Protein AF-A0A4Q3DIC7-F1 (afdb_monomer)

Mean predicted aligned error: 12.7 Å

Foldseek 3Di:
DEEEEEDADLVCCVPPPPVVQVVVVVVVYQYEYEYADDPCQVVCVVVVHHYDHADDDPDDDDPVVLVVRLVRLLVVCLVVVGQEYEYEDDSCQPSVVSSCVVNVHHYDYDYDCVPVVVVPVVQFPDWDDDPFIWTQGPVRDIDGNGDPDDPVVVVVVPD

Structure (mmCIF, N/CA/C/O backbone):
data_AF-A0A4Q3DIC7-F1
#
_entry.id   AF-A0A4Q3DIC7-F1
#
loop_
_atom_site.group_PDB
_atom_site.id
_atom_site.type_symbol
_atom_site.label_atom_id
_atom_site.label_alt_id
_atom_site.label_comp_id
_atom_site.label_asym_id
_atom_site.label_entity_id
_atom_site.label_seq_id
_atom_site.pdbx_PDB_ins_code
_atom_site.Cartn_x
_atom_site.Cartn_y
_atom_site.Cartn_z
_atom_site.occupancy
_atom_site.B_iso_or_equiv
_atom_site.auth_seq_id
_atom_site.auth_comp_id
_atom_site.auth_asym_id
_atom_site.auth_atom_id
_atom_site.pdbx_PDB_model_num
ATOM 1 N N . MET A 1 1 ? -13.071 -2.396 11.823 1.00 95.00 1 MET A N 1
ATOM 2 C CA . MET A 1 1 ? -11.776 -3.071 11.579 1.00 95.00 1 MET A CA 1
ATOM 3 C C . MET A 1 1 ? -10.855 -2.124 10.828 1.00 95.00 1 MET A C 1
ATOM 5 O O . MET A 1 1 ? -11.354 -1.245 10.130 1.00 95.00 1 MET A O 1
ATOM 9 N N . ARG A 1 2 ? -9.541 -2.301 10.957 1.00 97.88 2 ARG A N 1
ATOM 10 C CA . ARG A 1 2 ? -8.504 -1.653 10.151 1.00 97.88 2 ARG A CA 1
ATOM 11 C C . ARG A 1 2 ? -8.123 -2.554 8.991 1.00 97.88 2 ARG A C 1
ATOM 13 O O . ARG A 1 2 ? -7.549 -3.623 9.197 1.00 97.88 2 ARG A O 1
ATOM 20 N N . ILE A 1 3 ? -8.422 -2.113 7.777 1.00 98.31 3 ILE A N 1
ATOM 21 C CA . ILE A 1 3 ? -8.157 -2.866 6.554 1.00 98.31 3 ILE A CA 1
ATOM 22 C C . ILE A 1 3 ? -7.060 -2.152 5.778 1.00 98.31 3 ILE A C 1
ATOM 24 O O . ILE A 1 3 ? -7.238 -1.032 5.298 1.00 98.31 3 ILE A O 1
ATOM 28 N N . ALA A 1 4 ? -5.918 -2.818 5.632 1.00 98.25 4 ALA A N 1
ATOM 29 C CA . ALA A 1 4 ? -4.840 -2.334 4.789 1.00 98.25 4 ALA A CA 1
ATOM 30 C C . ALA A 1 4 ? -5.003 -2.859 3.355 1.00 98.25 4 ALA A C 1
ATOM 32 O O . ALA A 1 4 ? -5.231 -4.045 3.151 1.00 98.25 4 ALA A O 1
ATOM 33 N N . ILE A 1 5 ? -4.833 -2.009 2.347 1.00 97.75 5 ILE A N 1
ATOM 34 C CA . ILE A 1 5 ? -4.696 -2.399 0.943 1.00 97.75 5 ILE A CA 1
ATOM 35 C C . ILE A 1 5 ? -3.280 -2.073 0.499 1.00 97.75 5 ILE A C 1
ATOM 37 O O . ILE A 1 5 ? -2.875 -0.912 0.545 1.00 97.75 5 ILE A O 1
ATOM 41 N N . SER A 1 6 ? -2.541 -3.081 0.033 1.00 97.25 6 SER A N 1
ATOM 42 C CA . SER A 1 6 ? -1.199 -2.887 -0.500 1.00 97.25 6 SER A CA 1
ATOM 43 C C . SER A 1 6 ? -1.058 -3.275 -1.962 1.00 97.25 6 SER A C 1
ATOM 45 O O . SER A 1 6 ? -1.492 -4.345 -2.392 1.00 97.25 6 SER A O 1
ATOM 47 N N . ILE A 1 7 ? -0.421 -2.390 -2.725 1.00 94.94 7 ILE A N 1
ATOM 48 C CA . ILE A 1 7 ? -0.154 -2.567 -4.148 1.00 94.94 7 ILE A CA 1
ATOM 49 C C . ILE A 1 7 ? 1.137 -1.838 -4.544 1.00 94.94 7 ILE A C 1
ATOM 51 O O . ILE A 1 7 ? 1.734 -1.112 -3.753 1.00 94.94 7 ILE A O 1
ATOM 55 N N . ASN A 1 8 ? 1.574 -2.029 -5.783 1.00 92.00 8 ASN A N 1
ATOM 56 C CA . ASN A 1 8 ? 2.826 -1.495 -6.300 1.00 92.00 8 ASN A CA 1
ATOM 57 C C . ASN A 1 8 ? 2.775 -0.029 -6.788 1.00 92.00 8 ASN A C 1
ATOM 59 O O . ASN A 1 8 ? 3.836 0.541 -7.033 1.00 92.00 8 ASN A O 1
ATOM 63 N N . THR A 1 9 ? 1.595 0.594 -6.931 1.00 94.44 9 THR A N 1
ATOM 64 C CA . THR A 1 9 ? 1.444 2.039 -7.222 1.00 94.44 9 THR A CA 1
ATOM 65 C C . THR A 1 9 ? 0.172 2.624 -6.601 1.00 94.44 9 THR A C 1
ATOM 67 O O . THR A 1 9 ? -0.881 1.981 -6.600 1.00 94.44 9 THR A O 1
ATOM 70 N N . ALA A 1 10 ? 0.228 3.867 -6.115 1.00 96.19 10 ALA A N 1
ATOM 71 C CA . ALA A 1 10 ? -0.959 4.557 -5.608 1.00 96.19 10 ALA A CA 1
ATOM 72 C C . ALA A 1 10 ? -1.926 4.918 -6.750 1.00 96.19 10 ALA A C 1
ATOM 74 O O . ALA A 1 10 ? -3.145 4.868 -6.565 1.00 96.19 10 ALA A O 1
ATOM 75 N N . TRP A 1 11 ? -1.401 5.147 -7.960 1.00 95.62 11 TRP A N 1
ATOM 76 C CA . TRP A 1 11 ? -2.197 5.235 -9.188 1.00 95.62 11 TRP A CA 1
ATOM 77 C C . TRP A 1 11 ? -3.152 4.046 -9.357 1.00 95.62 11 TRP A C 1
ATOM 79 O O . TRP A 1 11 ? -4.322 4.242 -9.684 1.00 95.62 11 TRP A O 1
ATOM 89 N N . ASN A 1 12 ? -2.694 2.811 -9.115 1.00 93.94 12 ASN A N 1
ATOM 90 C CA . ASN A 1 12 ? -3.545 1.634 -9.292 1.00 93.94 12 ASN A CA 1
ATOM 91 C C . ASN A 1 12 ? -4.698 1.609 -8.279 1.00 93.94 12 ASN A C 1
ATOM 93 O O . ASN A 1 12 ? -5.845 1.372 -8.665 1.00 93.94 12 ASN A O 1
ATOM 97 N N . ILE A 1 13 ? -4.413 1.924 -7.009 1.00 95.69 13 ILE A N 1
ATOM 98 C CA . ILE A 1 13 ? -5.452 2.034 -5.973 1.00 95.69 13 ILE A CA 1
ATOM 99 C C . ILE A 1 13 ? -6.518 3.034 -6.421 1.00 95.69 13 ILE A C 1
ATOM 101 O O . ILE A 1 13 ? -7.707 2.711 -6.447 1.00 95.69 13 ILE A O 1
ATOM 105 N N . TYR A 1 14 ? -6.081 4.230 -6.817 1.00 95.81 14 TYR A N 1
ATOM 106 C CA . TYR A 1 14 ? -6.983 5.319 -7.159 1.00 95.81 14 TYR A CA 1
ATOM 107 C C . TYR A 1 14 ? -7.847 5.010 -8.390 1.00 95.81 14 TYR A C 1
ATOM 109 O O . TYR A 1 14 ? -9.033 5.315 -8.406 1.00 95.81 14 TYR A O 1
ATOM 117 N N . ASN A 1 15 ? -7.293 4.385 -9.428 1.00 94.19 15 ASN A N 1
ATOM 118 C CA . ASN A 1 15 ? -8.050 4.184 -10.666 1.00 94.19 15 ASN A CA 1
ATOM 119 C C . ASN A 1 15 ? -8.926 2.928 -10.650 1.00 94.19 15 ASN A C 1
ATOM 121 O O . ASN A 1 15 ? -9.980 2.923 -11.277 1.00 94.19 15 ASN A O 1
ATOM 125 N N . PHE A 1 16 ? -8.531 1.872 -9.932 1.00 93.31 16 PHE A N 1
ATOM 126 C CA . PHE A 1 16 ? -9.228 0.582 -10.025 1.00 93.31 16 PHE A CA 1
ATOM 127 C C . PHE A 1 16 ? -9.915 0.141 -8.743 1.00 93.31 16 PHE A C 1
ATOM 129 O O . PHE A 1 16 ? -10.743 -0.766 -8.786 1.00 93.31 16 PHE A O 1
ATOM 136 N N . ARG A 1 17 ? -9.562 0.723 -7.592 1.00 94.12 17 ARG A N 1
ATOM 137 C CA . ARG A 1 17 ? -9.976 0.199 -6.281 1.00 94.12 17 ARG A CA 1
ATOM 138 C C . ARG A 1 17 ? -10.741 1.182 -5.428 1.00 94.12 17 ARG A C 1
ATOM 140 O O . ARG A 1 17 ? -11.248 0.777 -4.391 1.00 94.12 17 ARG A O 1
ATOM 147 N N . MET A 1 18 ? -10.924 2.415 -5.883 1.00 95.50 18 MET A N 1
ATOM 148 C CA . MET A 1 18 ? -11.696 3.415 -5.146 1.00 95.50 18 MET A CA 1
ATOM 149 C C . MET A 1 18 ? -13.100 2.940 -4.777 1.00 95.50 18 MET A C 1
ATOM 151 O O . MET A 1 18 ? -13.536 3.202 -3.664 1.00 95.50 18 MET A O 1
ATOM 155 N N . ASN A 1 19 ? -13.783 2.198 -5.654 1.00 95.25 19 ASN A N 1
ATOM 156 C CA . ASN A 1 19 ? -15.111 1.662 -5.340 1.00 95.25 19 ASN A CA 1
ATOM 157 C C . ASN A 1 19 ? -15.067 0.662 -4.175 1.00 95.25 19 ASN A C 1
ATOM 159 O O . ASN A 1 19 ? -15.903 0.739 -3.283 1.00 95.25 19 ASN A O 1
ATOM 163 N N . LEU A 1 20 ? -14.059 -0.217 -4.140 1.00 95.38 20 LEU A N 1
ATOM 164 C CA . LEU A 1 20 ? -13.848 -1.144 -3.024 1.00 95.38 20 LEU A CA 1
ATOM 165 C C . LEU A 1 20 ? -13.518 -0.388 -1.732 1.00 95.38 20 LEU A C 1
ATOM 167 O O . LEU A 1 20 ? -14.105 -0.666 -0.694 1.00 95.38 20 LEU A O 1
ATOM 171 N N . LEU A 1 21 ? -12.591 0.570 -1.799 1.00 97.12 21 LEU A N 1
ATOM 172 C CA . LEU A 1 21 ? -12.179 1.366 -0.642 1.00 97.12 21 LEU A CA 1
ATOM 173 C C . LEU A 1 21 ? -13.371 2.125 -0.042 1.00 97.12 21 LEU A C 1
ATOM 175 O O . LEU A 1 21 ? -13.567 2.092 1.167 1.00 97.12 21 LEU A O 1
ATOM 179 N N . LYS A 1 22 ? -14.184 2.766 -0.890 1.00 96.56 22 LYS A N 1
ATOM 180 C CA . LYS A 1 22 ? -15.388 3.490 -0.468 1.00 96.56 22 LYS A CA 1
ATOM 181 C C . LYS A 1 22 ? -16.453 2.567 0.112 1.00 96.56 22 LYS A C 1
ATOM 183 O O . LYS A 1 22 ? -17.061 2.939 1.104 1.00 96.56 22 LYS A O 1
ATOM 188 N N . ALA A 1 23 ? -16.665 1.387 -0.473 1.00 97.44 23 ALA A N 1
ATOM 189 C CA . ALA A 1 23 ? -17.615 0.412 0.059 1.00 97.44 23 ALA A CA 1
ATOM 190 C C . ALA A 1 23 ? -17.207 -0.045 1.469 1.00 97.44 23 ALA A C 1
ATOM 192 O O . ALA A 1 23 ? -17.988 0.081 2.402 1.00 97.44 23 ALA A O 1
ATOM 193 N N . LEU A 1 24 ? -15.945 -0.450 1.654 1.00 97.00 24 LEU A N 1
ATOM 194 C CA . LEU A 1 24 ? -15.441 -0.858 2.970 1.00 97.00 24 LEU A CA 1
ATOM 195 C C . LEU A 1 24 ? -15.470 0.293 3.992 1.00 97.00 24 LEU A C 1
ATOM 197 O O . LEU A 1 24 ? -15.738 0.071 5.170 1.00 97.00 24 LEU A O 1
ATOM 201 N N . GLN A 1 25 ? -15.195 1.525 3.558 1.00 97.06 25 GLN A N 1
ATOM 202 C CA . GLN A 1 25 ? -15.307 2.706 4.416 1.00 97.06 25 GLN A CA 1
ATOM 203 C C . GLN A 1 25 ? -16.763 2.987 4.815 1.00 97.06 25 GLN A C 1
ATOM 205 O O . GLN A 1 25 ? -17.016 3.317 5.972 1.00 97.06 25 GLN A O 1
ATOM 210 N N . ALA A 1 26 ? -17.712 2.845 3.885 1.00 97.44 26 ALA A N 1
ATOM 211 C CA . ALA A 1 26 ? -19.142 2.999 4.152 1.00 97.44 26 ALA A CA 1
ATOM 212 C C . ALA A 1 26 ? -19.659 1.941 5.141 1.00 97.44 26 ALA A C 1
ATOM 214 O O . ALA A 1 26 ? -20.496 2.259 5.980 1.00 97.44 26 ALA A O 1
ATOM 215 N N . ASP A 1 27 ? -19.075 0.740 5.125 1.00 97.62 27 ASP A N 1
ATOM 216 C CA . ASP A 1 27 ? -19.314 -0.321 6.115 1.00 97.62 27 ASP A CA 1
ATOM 217 C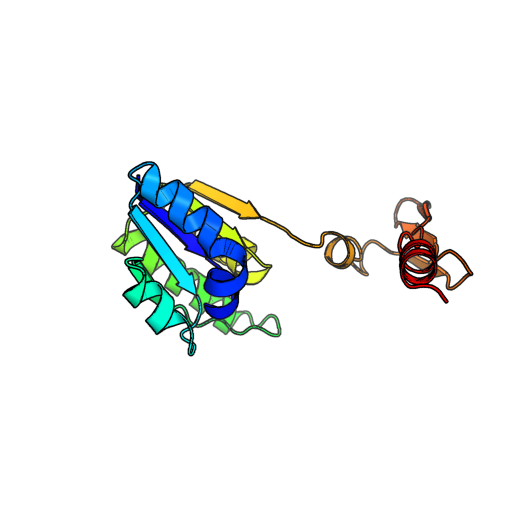 C . ASP A 1 27 ? -18.655 -0.037 7.489 1.00 97.62 27 ASP A C 1
ATOM 219 O O . ASP A 1 27 ? -18.652 -0.879 8.391 1.00 97.62 27 ASP A O 1
ATOM 223 N N . GLY A 1 28 ? -18.074 1.153 7.684 1.00 97.38 28 GLY A N 1
ATOM 224 C CA . GLY A 1 28 ? -17.503 1.600 8.956 1.00 97.38 28 GLY A CA 1
ATOM 225 C C . GLY A 1 28 ? -16.088 1.086 9.229 1.00 97.38 28 GLY A C 1
ATOM 226 O O . GLY A 1 28 ? -15.652 1.037 10.383 1.00 97.38 28 GLY A O 1
ATOM 227 N N . HIS A 1 29 ? -15.353 0.655 8.202 1.00 98.06 29 HIS A N 1
ATOM 228 C CA . HIS A 1 29 ? -13.962 0.227 8.352 1.00 98.06 29 HIS A CA 1
ATOM 229 C C . HIS A 1 29 ? -12.967 1.376 8.151 1.00 98.06 29 HIS A C 1
ATOM 231 O O . HIS A 1 29 ? -13.146 2.259 7.313 1.00 98.06 29 HIS A O 1
ATOM 237 N N . GLU A 1 30 ? -11.867 1.336 8.902 1.00 98.00 30 GLU A N 1
ATOM 238 C CA . GLU A 1 30 ? -10.739 2.247 8.724 1.00 98.00 30 GLU A CA 1
ATOM 239 C C . GLU A 1 30 ? -9.841 1.699 7.611 1.00 98.00 30 GLU A C 1
ATOM 241 O O . GLU A 1 30 ? -9.307 0.591 7.716 1.00 98.00 30 GLU A O 1
ATOM 246 N N . ILE A 1 31 ? -9.686 2.467 6.534 1.00 98.31 31 ILE A N 1
ATOM 247 C CA . ILE A 1 31 ? -8.996 2.018 5.326 1.00 98.31 31 ILE A CA 1
ATOM 248 C C . ILE A 1 31 ? -7.613 2.648 5.226 1.00 98.31 31 ILE A C 1
ATOM 250 O O . ILE A 1 31 ? -7.457 3.872 5.262 1.00 98.31 31 ILE A O 1
ATOM 254 N N . ILE A 1 32 ? -6.609 1.792 5.045 1.00 98.44 32 ILE A N 1
ATOM 255 C CA . ILE A 1 32 ? -5.206 2.181 4.972 1.00 98.44 32 ILE A CA 1
ATOM 256 C C . ILE A 1 32 ? -4.619 1.742 3.630 1.00 98.44 32 ILE A C 1
ATOM 258 O O . ILE A 1 32 ? -4.561 0.560 3.316 1.00 98.44 32 ILE A O 1
ATOM 262 N N . CYS A 1 33 ? -4.138 2.687 2.835 1.00 98.31 33 CYS A N 1
ATOM 263 C CA . CYS A 1 33 ? -3.472 2.449 1.561 1.00 98.31 33 CYS A CA 1
ATOM 264 C C . CYS A 1 33 ? -1.955 2.349 1.754 1.00 98.31 33 CYS A C 1
ATOM 266 O O . CYS A 1 33 ? -1.349 3.201 2.401 1.00 98.31 33 CYS A O 1
ATOM 268 N N . ILE A 1 34 ? -1.332 1.330 1.162 1.00 98.12 34 ILE A N 1
ATOM 269 C CA . ILE A 1 34 ? 0.110 1.082 1.251 1.00 98.12 34 ILE A CA 1
ATOM 270 C C . ILE A 1 34 ? 0.684 0.868 -0.150 1.00 98.12 34 ILE A C 1
ATOM 272 O O . ILE A 1 34 ? 0.489 -0.186 -0.759 1.00 98.12 34 ILE A O 1
ATOM 276 N N . ALA A 1 35 ? 1.417 1.850 -0.657 1.00 96.81 35 ALA A N 1
ATOM 277 C CA . ALA A 1 35 ? 2.058 1.799 -1.970 1.00 96.81 35 ALA A CA 1
ATOM 278 C C . ALA A 1 35 ? 3.282 2.728 -2.000 1.00 96.81 35 ALA A C 1
ATOM 280 O O . ALA A 1 35 ? 3.433 3.550 -1.097 1.00 96.81 35 ALA A O 1
ATOM 281 N N . PRO A 1 36 ? 4.160 2.647 -3.011 1.00 95.25 36 PRO A N 1
ATOM 282 C CA . PRO A 1 36 ? 5.123 3.710 -3.276 1.00 95.25 36 PRO A CA 1
ATOM 283 C C . PRO A 1 36 ? 4.438 5.069 -3.430 1.00 95.25 36 PRO A C 1
ATOM 285 O O . PRO A 1 36 ? 3.323 5.159 -3.949 1.00 95.25 36 PRO A O 1
ATOM 288 N N . GLU A 1 37 ? 5.115 6.121 -2.973 1.00 95.31 37 GLU A N 1
ATOM 289 C CA . GLU A 1 37 ? 4.649 7.496 -3.149 1.00 95.31 37 GLU A CA 1
ATOM 290 C C . GLU A 1 37 ? 4.658 7.852 -4.647 1.00 95.31 37 GLU A C 1
ATOM 292 O O . GLU A 1 37 ? 5.666 7.673 -5.332 1.00 95.31 37 GLU A O 1
ATOM 297 N N . ASP A 1 38 ? 3.529 8.346 -5.157 1.00 95.25 38 ASP A N 1
ATOM 298 C CA . ASP A 1 38 ? 3.380 8.862 -6.520 1.00 95.25 38 ASP A CA 1
ATOM 299 C C . ASP A 1 38 ? 2.357 10.021 -6.540 1.00 95.25 38 ASP A C 1
ATOM 301 O O . ASP A 1 38 ? 1.801 10.396 -5.504 1.00 95.25 38 ASP A O 1
ATOM 305 N N . ALA A 1 39 ? 2.073 10.595 -7.714 1.00 95.62 39 ALA A N 1
ATOM 306 C CA . ALA A 1 39 ? 1.163 11.741 -7.863 1.00 95.62 39 ALA A CA 1
ATOM 307 C C . ALA A 1 39 ? -0.289 11.500 -7.374 1.00 95.62 39 ALA A C 1
ATOM 309 O O . ALA A 1 39 ? -1.068 12.446 -7.243 1.00 95.62 39 ALA A O 1
ATOM 310 N N . TYR A 1 40 ? -0.685 10.252 -7.116 1.00 97.00 40 TYR A N 1
ATOM 311 C CA . TYR A 1 40 ? -2.029 9.855 -6.691 1.00 97.00 40 TYR A CA 1
ATOM 312 C C . TYR A 1 40 ? -2.119 9.594 -5.190 1.00 97.00 40 TYR A C 1
ATOM 314 O O . TYR A 1 40 ? -3.222 9.576 -4.644 1.00 97.00 40 TYR A O 1
ATOM 322 N N . ALA A 1 41 ? -0.990 9.472 -4.496 1.00 96.56 41 ALA A N 1
ATOM 323 C CA . ALA A 1 41 ? -0.971 9.316 -3.049 1.00 96.56 41 ALA A CA 1
ATOM 324 C C . ALA A 1 41 ? -1.636 10.509 -2.338 1.00 96.56 41 ALA A C 1
ATOM 326 O O . ALA A 1 41 ? -2.434 10.327 -1.419 1.00 96.56 41 ALA A O 1
ATOM 327 N N . GLY A 1 42 ? -1.402 11.737 -2.819 1.00 97.06 42 GLY A N 1
ATOM 328 C CA . GLY A 1 42 ? -2.107 12.933 -2.339 1.00 97.06 42 GLY A CA 1
ATOM 329 C C . GLY A 1 42 ? -3.626 12.858 -2.537 1.00 97.06 42 GLY A C 1
ATOM 330 O O . GLY A 1 42 ? -4.382 13.242 -1.650 1.00 97.06 42 GLY A O 1
ATOM 331 N N . LYS A 1 43 ? -4.085 12.279 -3.654 1.00 97.56 43 LYS A N 1
ATOM 332 C CA . LYS A 1 43 ? -5.518 12.101 -3.933 1.00 97.56 43 LYS A CA 1
ATOM 333 C C . LYS A 1 43 ? -6.168 11.080 -3.000 1.00 97.56 43 LYS A C 1
ATOM 335 O O . LYS A 1 43 ? -7.307 11.281 -2.596 1.00 97.56 43 LYS A O 1
ATOM 340 N N . LEU A 1 44 ? -5.457 10.009 -2.642 1.00 97.69 44 LEU A N 1
ATOM 341 C CA . LEU A 1 44 ? -5.943 9.022 -1.670 1.00 97.69 44 LEU A CA 1
ATOM 342 C C . LEU A 1 44 ? -6.080 9.637 -0.273 1.00 97.69 44 LEU A C 1
ATOM 344 O O . LEU A 1 44 ? -7.107 9.442 0.372 1.00 97.69 44 LEU A O 1
ATOM 348 N N . ARG A 1 45 ? -5.096 10.441 0.153 1.00 97.44 45 ARG A N 1
ATOM 349 C CA . ARG A 1 45 ? -5.171 11.197 1.415 1.00 97.44 45 ARG A CA 1
ATOM 350 C C . ARG A 1 45 ? -6.343 12.180 1.412 1.00 97.44 45 ARG A C 1
ATOM 352 O O . ARG A 1 45 ? -7.126 12.196 2.354 1.00 97.44 45 ARG A O 1
ATOM 359 N N . ALA A 1 46 ? -6.505 12.949 0.333 1.00 97.19 46 ALA A N 1
ATOM 360 C CA . ALA A 1 46 ? -7.609 13.898 0.177 1.00 97.19 46 ALA A CA 1
ATOM 361 C C . ALA A 1 46 ? -8.990 13.216 0.139 1.00 97.19 46 ALA A C 1
ATOM 363 O O . ALA A 1 46 ? -9.981 13.816 0.538 1.00 97.19 46 ALA A O 1
ATOM 364 N N . ALA A 1 47 ? -9.057 11.955 -0.298 1.00 95.00 47 ALA A N 1
ATOM 365 C CA . ALA A 1 47 ? -10.269 11.140 -0.257 1.00 95.00 47 ALA A CA 1
ATOM 366 C C . ALA A 1 47 ? -10.578 10.555 1.138 1.00 95.00 47 ALA A C 1
ATOM 368 O O . ALA A 1 47 ? -11.537 9.799 1.275 1.00 95.00 47 ALA A O 1
ATOM 369 N N . GLY A 1 48 ? -9.788 10.889 2.165 1.00 95.38 48 GLY A N 1
ATOM 370 C CA . GLY A 1 48 ? -10.012 10.456 3.545 1.00 95.38 48 GLY A CA 1
ATOM 371 C C . GLY A 1 48 ? -9.426 9.085 3.885 1.00 95.38 48 GLY A C 1
ATOM 372 O O . GLY A 1 48 ? -9.788 8.514 4.911 1.00 95.38 48 GLY A O 1
ATOM 373 N N . PHE A 1 49 ? -8.532 8.542 3.052 1.00 97.56 49 PHE A N 1
ATOM 374 C CA . PHE A 1 49 ? -7.844 7.284 3.343 1.00 97.56 49 PHE A CA 1
ATOM 375 C C . PHE A 1 49 ? -6.486 7.530 3.999 1.00 97.56 49 PHE A C 1
ATOM 377 O O . PHE A 1 49 ? -5.723 8.403 3.577 1.00 97.56 49 PHE A O 1
ATOM 384 N N . GLY A 1 50 ? -6.138 6.701 4.987 1.00 97.00 50 GLY A N 1
ATOM 385 C CA . GLY A 1 50 ? -4.768 6.653 5.490 1.00 97.00 50 GLY A CA 1
ATOM 386 C C . GLY A 1 50 ? -3.827 6.219 4.367 1.00 97.00 50 GLY A C 1
ATOM 387 O O . GLY A 1 50 ? -4.167 5.323 3.597 1.00 97.00 50 GLY A O 1
ATOM 388 N N . PHE A 1 51 ? -2.649 6.831 4.249 1.00 98.19 51 PHE A N 1
ATOM 389 C CA . PHE A 1 51 ? -1.667 6.452 3.231 1.00 98.19 51 PHE A CA 1
ATOM 390 C C . PHE A 1 51 ? -0.274 6.326 3.838 1.00 98.19 51 PHE A C 1
ATOM 392 O O . PHE A 1 51 ? 0.238 7.281 4.424 1.00 98.19 51 PHE A O 1
ATOM 399 N N . TYR A 1 52 ? 0.353 5.169 3.636 1.00 97.75 52 TYR A N 1
ATOM 400 C CA . TYR A 1 52 ? 1.714 4.888 4.075 1.00 97.75 52 TYR A CA 1
ATOM 401 C C . TYR A 1 52 ? 2.576 4.480 2.889 1.00 97.75 52 TYR A C 1
ATOM 403 O O . TYR A 1 52 ? 2.310 3.483 2.214 1.00 97.75 52 TYR A O 1
ATOM 411 N N . ALA A 1 53 ? 3.633 5.255 2.661 1.00 96.31 53 ALA A N 1
ATOM 412 C CA . ALA A 1 53 ? 4.575 4.978 1.597 1.00 96.31 53 ALA A CA 1
ATOM 413 C C . ALA A 1 53 ? 5.453 3.765 1.940 1.00 96.31 53 ALA A C 1
ATOM 415 O O . ALA A 1 53 ? 6.008 3.681 3.037 1.00 96.31 53 ALA A O 1
ATOM 416 N N . VAL A 1 54 ? 5.628 2.855 0.982 1.00 94.50 54 VAL A N 1
ATOM 417 C CA . VAL A 1 54 ? 6.642 1.789 1.040 1.00 94.50 54 VAL A CA 1
ATOM 418 C C . VAL A 1 54 ? 7.543 1.870 -0.179 1.00 94.50 54 VAL A C 1
ATOM 420 O O . VAL A 1 54 ? 7.072 2.040 -1.302 1.00 94.50 54 VAL A O 1
ATOM 423 N N . GLN A 1 55 ? 8.851 1.734 0.021 1.00 89.56 55 GLN A N 1
ATOM 424 C CA . GLN A 1 55 ? 9.795 1.748 -1.091 1.00 89.56 55 GLN A CA 1
ATOM 425 C C . GLN A 1 55 ? 9.803 0.380 -1.768 1.00 89.56 55 GLN A C 1
ATOM 427 O O . GLN A 1 55 ? 10.330 -0.589 -1.220 1.00 89.56 55 GLN A O 1
ATOM 432 N N . MET A 1 56 ? 9.215 0.309 -2.962 1.00 85.06 56 MET A N 1
ATOM 433 C CA . MET A 1 56 ? 9.112 -0.910 -3.757 1.00 85.06 56 MET A CA 1
ATOM 434 C C . MET A 1 56 ? 9.678 -0.689 -5.154 1.00 85.06 56 MET A C 1
ATOM 436 O O . MET A 1 56 ? 9.249 0.195 -5.890 1.00 85.06 56 MET A O 1
ATOM 440 N N . GLN A 1 57 ? 10.617 -1.543 -5.550 1.00 76.25 57 GLN A N 1
ATOM 441 C CA . GLN A 1 57 ? 11.099 -1.571 -6.926 1.00 76.25 57 GLN A CA 1
ATOM 442 C C . GLN A 1 57 ? 10.154 -2.413 -7.784 1.00 76.25 57 GLN A C 1
ATOM 444 O O . GLN A 1 57 ? 10.015 -3.611 -7.552 1.00 76.25 57 GLN A O 1
ATOM 449 N N . ASN A 1 58 ? 9.542 -1.805 -8.800 1.00 68.12 58 ASN A N 1
ATOM 450 C CA . ASN A 1 58 ? 8.572 -2.474 -9.677 1.00 68.12 58 ASN A CA 1
ATOM 451 C C . ASN A 1 58 ? 9.190 -3.492 -10.651 1.00 68.12 58 ASN A C 1
ATOM 453 O O . ASN A 1 58 ? 8.456 -4.235 -11.297 1.00 68.12 58 ASN A O 1
ATOM 457 N N . LYS A 1 59 ? 10.523 -3.538 -10.772 1.00 69.12 59 LYS A N 1
ATOM 458 C CA . LYS A 1 59 ? 11.246 -4.438 -11.679 1.00 69.12 59 LYS A CA 1
ATOM 459 C C . LYS A 1 59 ? 12.317 -5.223 -10.928 1.00 69.12 59 LYS A C 1
ATOM 461 O O . LYS A 1 59 ? 12.976 -4.678 -10.046 1.00 69.12 59 LYS A O 1
ATOM 466 N N . GLY A 1 60 ? 12.502 -6.474 -11.345 1.00 67.94 60 GLY A N 1
ATOM 467 C CA . GLY A 1 60 ? 13.555 -7.359 -10.856 1.00 67.94 60 GLY A CA 1
ATOM 468 C C . GLY A 1 60 ? 13.336 -7.901 -9.442 1.00 67.94 60 GLY A C 1
ATOM 469 O O . GLY A 1 60 ? 12.539 -7.391 -8.649 1.00 67.94 60 GLY A O 1
ATOM 470 N N . THR A 1 61 ? 14.084 -8.957 -9.147 1.00 67.75 61 THR A N 1
ATOM 471 C CA . THR A 1 61 ? 14.241 -9.556 -7.820 1.00 67.75 61 THR A CA 1
ATOM 472 C C . THR A 1 61 ? 15.657 -9.254 -7.356 1.00 67.75 61 THR A C 1
ATOM 474 O O . THR A 1 61 ? 16.616 -9.808 -7.895 1.00 67.75 61 THR A O 1
ATOM 477 N N . ASN A 1 62 ? 15.796 -8.336 -6.406 1.00 78.06 62 ASN A N 1
ATOM 478 C CA . ASN A 1 62 ? 17.073 -8.050 -5.766 1.00 78.06 62 ASN A CA 1
ATOM 479 C C . ASN A 1 62 ? 16.924 -8.449 -4.292 1.00 78.06 62 ASN A C 1
ATOM 481 O O . ASN A 1 62 ? 16.185 -7.783 -3.567 1.00 78.06 62 ASN A O 1
ATOM 485 N N . PRO A 1 63 ? 17.616 -9.510 -3.836 1.00 75.94 63 PRO A N 1
ATOM 486 C CA . PRO A 1 63 ? 17.441 -10.055 -2.491 1.00 75.94 63 PRO A CA 1
ATOM 487 C C . PRO A 1 63 ? 17.595 -9.024 -1.368 1.00 75.94 63 PRO A C 1
ATOM 489 O O . PRO A 1 63 ? 16.884 -9.088 -0.368 1.00 75.94 63 PRO A O 1
ATOM 492 N N . VAL A 1 64 ? 18.492 -8.046 -1.538 1.00 81.19 64 VAL A N 1
ATOM 493 C CA . VAL A 1 64 ? 18.746 -7.007 -0.531 1.00 81.19 64 VAL A CA 1
ATOM 494 C C . VAL A 1 64 ? 17.571 -6.035 -0.452 1.00 81.19 64 VAL A C 1
ATOM 496 O O . VAL A 1 64 ? 17.086 -5.734 0.640 1.00 81.19 64 VAL A O 1
ATOM 499 N N . THR A 1 65 ? 17.083 -5.554 -1.598 1.00 82.44 65 THR A N 1
ATOM 500 C CA . THR A 1 65 ? 15.960 -4.602 -1.629 1.00 82.44 65 THR A CA 1
ATOM 501 C C . THR A 1 65 ? 14.645 -5.277 -1.259 1.00 82.44 65 THR A C 1
ATOM 503 O O . THR A 1 65 ? 13.792 -4.666 -0.617 1.00 82.44 65 THR A O 1
ATOM 506 N N . ASP A 1 66 ? 14.511 -6.559 -1.576 1.00 86.44 66 ASP A N 1
ATOM 507 C CA . ASP A 1 66 ? 13.358 -7.372 -1.228 1.00 86.44 66 ASP A CA 1
ATOM 508 C C . ASP A 1 66 ? 13.321 -7.687 0.284 1.00 86.44 66 ASP A C 1
ATOM 510 O O . ASP A 1 66 ? 12.273 -7.540 0.917 1.00 86.44 66 ASP A O 1
ATOM 514 N N . LEU A 1 67 ? 14.461 -7.990 0.923 1.00 89.50 67 LEU A N 1
ATOM 515 C CA . LEU A 1 67 ? 14.532 -8.114 2.387 1.00 89.50 67 LEU A CA 1
ATOM 516 C C . LEU A 1 67 ? 14.244 -6.776 3.088 1.00 89.50 67 LEU A C 1
ATOM 518 O O . LEU A 1 67 ? 13.536 -6.730 4.100 1.00 89.50 67 LEU A O 1
ATOM 522 N N . ALA A 1 68 ? 14.750 -5.670 2.536 1.00 92.06 68 ALA A N 1
ATOM 523 C CA . ALA A 1 68 ? 14.434 -4.334 3.032 1.00 92.06 68 ALA A CA 1
ATOM 524 C C . ALA A 1 68 ? 12.931 -4.028 2.926 1.00 92.06 68 ALA A C 1
ATOM 526 O O . ALA A 1 68 ? 12.369 -3.403 3.828 1.00 92.06 68 ALA A O 1
ATOM 527 N N . LEU A 1 69 ? 12.259 -4.493 1.871 1.00 93.50 69 LEU A N 1
ATOM 528 C CA . LEU A 1 69 ? 10.813 -4.356 1.705 1.00 93.50 69 LEU A CA 1
ATOM 529 C C . LEU A 1 69 ? 10.034 -5.156 2.758 1.00 93.50 69 LEU A C 1
ATOM 531 O O . LEU A 1 69 ? 9.126 -4.607 3.380 1.00 93.50 69 LEU A O 1
ATOM 535 N N . VAL A 1 70 ? 10.423 -6.406 3.036 1.00 95.69 70 VAL A N 1
ATOM 536 C CA . VAL A 1 70 ? 9.822 -7.203 4.126 1.00 95.69 70 VAL A CA 1
ATOM 537 C C . VAL A 1 70 ? 9.958 -6.473 5.464 1.00 95.69 70 VAL A C 1
ATOM 539 O O . VAL A 1 70 ? 8.985 -6.349 6.208 1.00 95.69 70 VAL A O 1
ATOM 542 N N . ARG A 1 71 ? 11.143 -5.924 5.764 1.00 96.50 71 ARG A N 1
ATOM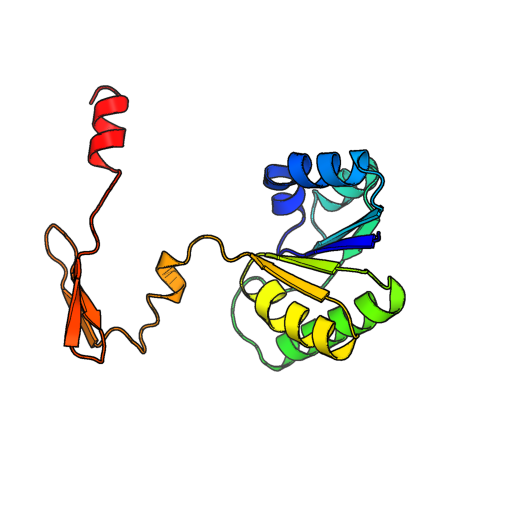 543 C CA . ARG A 1 71 ? 11.386 -5.157 6.998 1.00 96.50 71 ARG A CA 1
ATOM 544 C C . ARG A 1 71 ? 10.529 -3.889 7.073 1.00 96.50 71 ARG A C 1
ATOM 546 O O . ARG A 1 71 ? 10.035 -3.574 8.155 1.00 96.50 71 ARG A O 1
ATOM 553 N N . GLN A 1 72 ? 10.358 -3.169 5.961 1.00 96.62 72 GLN A N 1
ATOM 554 C CA . GLN A 1 72 ? 9.479 -1.995 5.887 1.00 96.62 72 GLN A CA 1
ATOM 555 C C . GLN A 1 72 ? 8.028 -2.374 6.190 1.00 96.62 72 GLN A C 1
ATOM 557 O O . GLN A 1 72 ? 7.428 -1.780 7.085 1.00 96.62 72 GLN A O 1
ATOM 562 N N . TYR A 1 73 ? 7.495 -3.403 5.521 1.00 97.69 73 TYR A N 1
ATOM 563 C CA . TYR A 1 73 ? 6.145 -3.901 5.788 1.00 97.69 73 TYR A CA 1
ATOM 564 C C . TYR A 1 73 ? 5.972 -4.349 7.234 1.00 97.69 73 TYR A C 1
ATOM 566 O O . TYR A 1 73 ? 4.999 -3.971 7.873 1.00 97.69 73 TYR A O 1
ATOM 574 N N . TYR A 1 74 ? 6.922 -5.112 7.777 1.00 98.19 74 TYR A N 1
ATOM 575 C CA . TYR A 1 74 ? 6.831 -5.624 9.142 1.00 98.19 74 TYR A CA 1
ATOM 576 C C . TYR A 1 74 ? 6.744 -4.487 10.164 1.00 98.19 74 TYR A C 1
ATOM 578 O O . TYR A 1 74 ? 5.844 -4.471 11.004 1.00 98.19 74 TYR A O 1
ATOM 586 N N . LYS A 1 75 ? 7.638 -3.494 10.063 1.00 98.12 75 LYS A N 1
ATOM 587 C CA . LYS A 1 75 ? 7.596 -2.303 10.923 1.00 98.12 75 LYS A CA 1
ATOM 588 C C . LYS A 1 75 ? 6.274 -1.556 10.779 1.00 98.12 75 LYS A C 1
ATOM 590 O O . LYS A 1 75 ? 5.672 -1.195 11.786 1.00 98.12 75 LYS A O 1
ATOM 595 N N . LEU A 1 76 ? 5.817 -1.373 9.541 1.00 98.00 76 LEU A N 1
ATOM 596 C CA . LEU A 1 76 ? 4.574 -0.676 9.252 1.00 98.00 76 LEU A CA 1
ATOM 597 C C . LEU A 1 76 ? 3.369 -1.404 9.860 1.00 98.00 76 LEU A C 1
ATOM 599 O O . LEU A 1 76 ? 2.578 -0.781 10.559 1.00 98.00 76 LEU A O 1
ATOM 603 N N . PHE A 1 77 ? 3.256 -2.720 9.678 1.00 98.25 77 PHE A N 1
ATOM 604 C CA . PHE A 1 77 ? 2.172 -3.524 10.244 1.00 98.25 77 PHE A CA 1
ATOM 605 C C . PHE A 1 77 ? 2.181 -3.521 11.772 1.00 98.25 77 PHE A C 1
ATOM 607 O O . PHE A 1 77 ? 1.121 -3.424 12.383 1.00 98.25 77 PHE A O 1
ATOM 614 N N . ARG A 1 78 ? 3.360 -3.537 12.404 1.00 98.06 78 ARG A N 1
ATOM 615 C CA . ARG A 1 78 ? 3.483 -3.389 13.863 1.00 98.06 78 ARG A CA 1
ATOM 616 C C . ARG A 1 78 ? 3.065 -2.003 14.358 1.00 98.06 78 ARG A C 1
ATOM 618 O O . ARG A 1 78 ? 2.553 -1.900 15.468 1.00 98.06 78 ARG A O 1
ATOM 625 N N . GLN A 1 79 ? 3.267 -0.963 13.551 1.00 97.56 79 GLN A N 1
ATOM 626 C CA . GLN A 1 79 ? 2.890 0.410 13.884 1.00 97.56 79 GLN A CA 1
ATOM 627 C C . GLN A 1 79 ? 1.384 0.649 13.714 1.00 97.56 79 GLN A C 1
ATOM 629 O O . GLN A 1 79 ? 0.726 1.113 14.643 1.00 97.56 79 GLN A O 1
ATOM 634 N N . ILE A 1 80 ? 0.829 0.335 12.539 1.00 97.19 80 ILE A N 1
ATOM 635 C CA . ILE A 1 80 ? -0.571 0.654 12.207 1.00 97.19 80 ILE A CA 1
ATOM 636 C C . ILE A 1 80 ? -1.555 -0.398 12.734 1.00 97.19 80 ILE A C 1
ATOM 638 O O . ILE A 1 80 ? -2.728 -0.079 12.929 1.00 97.19 80 ILE A O 1
ATOM 642 N N . ARG A 1 81 ? -1.066 -1.620 13.002 1.00 97.50 81 ARG A N 1
ATOM 643 C CA . ARG A 1 81 ? -1.820 -2.780 13.508 1.00 97.50 81 ARG A CA 1
ATOM 644 C C . ARG A 1 81 ? -3.123 -3.011 12.727 1.00 97.50 81 ARG A C 1
ATOM 646 O O . ARG A 1 81 ? -4.199 -2.819 13.287 1.00 97.50 81 ARG A O 1
ATOM 653 N N . PRO A 1 82 ? -3.040 -3.351 11.428 1.00 97.88 82 PRO A N 1
ATOM 654 C CA . PRO A 1 82 ? -4.231 -3.678 10.661 1.00 97.88 82 PRO A CA 1
ATOM 655 C C . PRO A 1 82 ? -4.757 -5.055 11.085 1.00 97.88 82 PRO A C 1
ATOM 657 O O . PRO A 1 82 ? -3.969 -5.945 11.401 1.00 97.88 82 PRO A O 1
ATOM 660 N N . ASP A 1 83 ? -6.075 -5.240 11.048 1.00 98.00 83 ASP A N 1
ATOM 661 C CA . ASP A 1 83 ? -6.703 -6.540 11.310 1.00 98.00 83 ASP A CA 1
ATOM 662 C C . ASP A 1 83 ? -6.470 -7.496 10.129 1.00 98.00 83 ASP A C 1
ATOM 664 O O . ASP A 1 83 ? -6.206 -8.686 10.300 1.00 98.00 83 ASP A O 1
ATOM 668 N N . VAL A 1 84 ? -6.530 -6.951 8.909 1.00 97.81 84 VAL A N 1
ATOM 669 C CA . VAL A 1 84 ? -6.311 -7.684 7.661 1.00 97.81 84 VAL A CA 1
ATOM 670 C C . VAL A 1 84 ? -5.615 -6.806 6.623 1.00 97.81 84 VAL A C 1
ATOM 672 O O . VAL A 1 84 ? -5.850 -5.597 6.543 1.00 97.81 84 VAL A O 1
ATOM 675 N N . VAL A 1 85 ? -4.760 -7.418 5.802 1.00 97.94 85 VAL A N 1
ATOM 676 C CA . VAL A 1 85 ? -4.120 -6.781 4.649 1.00 97.94 85 VAL A CA 1
ATOM 677 C C . VAL A 1 85 ? -4.525 -7.465 3.341 1.00 97.94 85 VAL A C 1
ATOM 679 O O . VAL A 1 85 ? -4.278 -8.651 3.134 1.00 97.94 85 VAL A O 1
ATOM 682 N N . LEU A 1 86 ? -5.125 -6.696 2.435 1.00 96.94 86 LEU A N 1
ATOM 683 C CA . LEU A 1 86 ? -5.434 -7.080 1.061 1.00 96.94 86 LEU A CA 1
ATOM 684 C C . LEU A 1 86 ? -4.247 -6.727 0.168 1.00 96.94 86 LEU A C 1
ATOM 686 O O . LEU A 1 86 ? -3.925 -5.552 -0.020 1.00 96.94 86 LEU A O 1
ATOM 690 N N . GLN A 1 87 ? -3.591 -7.732 -0.388 1.00 94.62 87 GLN A N 1
ATOM 691 C CA . GLN A 1 87 ? -2.380 -7.558 -1.177 1.00 94.62 87 GLN A CA 1
ATOM 692 C C . GLN A 1 87 ? -2.659 -7.811 -2.652 1.00 94.62 87 GLN A C 1
ATOM 694 O O . GLN A 1 87 ? -3.465 -8.663 -3.027 1.00 94.62 87 GLN A O 1
ATOM 699 N N . TYR A 1 88 ? -2.001 -7.025 -3.494 1.00 92.12 88 TYR A N 1
ATOM 700 C CA . TYR A 1 88 ? -2.133 -7.093 -4.938 1.00 92.12 88 TYR A CA 1
ATOM 701 C C . TYR A 1 88 ? -0.766 -7.010 -5.585 1.00 92.12 88 TYR A C 1
ATOM 703 O O . TYR A 1 88 ? 0.092 -6.265 -5.122 1.00 92.12 88 TYR A O 1
ATOM 711 N N . THR A 1 89 ? -0.606 -7.677 -6.727 1.00 88.06 89 THR A N 1
ATOM 712 C CA . THR A 1 89 ? 0.664 -7.801 -7.467 1.00 88.06 89 THR A CA 1
ATOM 713 C C . THR A 1 89 ? 1.720 -8.633 -6.736 1.00 88.06 89 THR A C 1
ATOM 715 O O . THR A 1 89 ? 1.594 -8.955 -5.559 1.00 88.06 89 THR A O 1
ATOM 718 N N . ILE A 1 90 ? 2.761 -9.033 -7.468 1.00 88.12 90 ILE A N 1
ATOM 719 C CA . ILE A 1 90 ? 3.725 -10.052 -7.032 1.00 88.12 90 ILE A CA 1
ATOM 720 C C . ILE A 1 90 ? 4.455 -9.636 -5.746 1.00 88.12 90 ILE A C 1
ATOM 722 O O . ILE A 1 90 ? 4.498 -10.408 -4.793 1.00 88.12 90 ILE A O 1
ATOM 726 N N . LYS A 1 91 ? 5.012 -8.418 -5.696 1.00 88.88 91 LYS A N 1
ATOM 727 C CA . LYS A 1 91 ? 5.859 -7.989 -4.572 1.00 88.88 91 LYS A CA 1
ATOM 728 C C . LYS A 1 91 ? 5.092 -7.821 -3.257 1.00 88.88 91 LYS A C 1
ATOM 730 O O . LYS A 1 91 ? 5.556 -8.397 -2.275 1.00 88.88 91 LYS A O 1
ATOM 735 N N . PRO A 1 92 ? 3.946 -7.112 -3.202 1.00 90.75 92 PRO A N 1
ATOM 736 C CA . PRO A 1 92 ? 3.100 -7.115 -2.018 1.00 90.75 92 PRO A CA 1
ATOM 737 C C . PRO A 1 92 ? 2.719 -8.541 -1.637 1.00 90.75 92 PRO A C 1
ATOM 739 O O . PRO A 1 92 ? 3.096 -8.941 -0.549 1.00 90.75 92 PRO A O 1
ATOM 742 N N . ASN A 1 93 ? 2.142 -9.343 -2.547 1.00 91.12 93 ASN A N 1
ATOM 743 C CA . ASN A 1 93 ? 1.684 -10.705 -2.230 1.00 91.12 93 ASN A CA 1
ATOM 744 C C . ASN A 1 93 ? 2.773 -11.589 -1.602 1.00 91.12 93 ASN A C 1
ATOM 746 O O . ASN A 1 93 ? 2.476 -12.362 -0.699 1.00 91.12 93 ASN A O 1
ATOM 750 N N . ILE A 1 94 ? 4.026 -11.501 -2.057 1.00 90.50 94 ILE A N 1
ATOM 751 C CA . ILE A 1 94 ? 5.128 -12.297 -1.494 1.00 90.50 94 ILE A CA 1
ATOM 752 C C . ILE A 1 94 ? 5.650 -11.660 -0.198 1.00 90.50 94 ILE A C 1
ATOM 754 O O . ILE A 1 94 ? 5.607 -12.269 0.874 1.00 90.50 94 ILE A O 1
ATOM 758 N N . TYR A 1 95 ? 6.156 -10.429 -0.283 1.00 93.62 95 TYR A N 1
ATOM 759 C CA . TYR A 1 95 ? 6.916 -9.802 0.802 1.00 93.62 95 TYR A CA 1
ATOM 760 C C . TYR A 1 95 ? 6.019 -9.237 1.902 1.00 93.62 95 TYR A C 1
ATOM 762 O O . TYR A 1 95 ? 6.354 -9.314 3.085 1.00 93.62 95 TYR A O 1
ATOM 770 N N . GLY A 1 96 ? 4.854 -8.722 1.520 1.00 94.69 96 GLY A N 1
ATOM 771 C CA . GLY A 1 96 ? 3.799 -8.323 2.437 1.00 94.69 96 GLY A CA 1
ATOM 772 C C . GLY A 1 96 ? 3.225 -9.521 3.187 1.00 94.69 96 GLY A C 1
ATOM 773 O O . GLY A 1 96 ? 3.005 -9.414 4.387 1.00 94.69 96 GLY A O 1
ATOM 774 N N . THR A 1 97 ? 3.010 -10.676 2.548 1.00 94.50 97 THR A N 1
ATOM 775 C CA . THR A 1 97 ? 2.521 -11.881 3.253 1.00 94.50 97 THR A CA 1
ATOM 776 C C . THR A 1 97 ? 3.535 -12.380 4.270 1.00 94.50 97 THR A C 1
ATOM 778 O O . THR A 1 97 ? 3.165 -12.684 5.404 1.00 94.50 97 THR A O 1
ATOM 781 N N . LEU A 1 98 ? 4.821 -12.414 3.905 1.00 95.25 98 LEU A N 1
ATOM 782 C CA . LEU A 1 98 ? 5.877 -12.773 4.850 1.00 95.25 98 LEU A CA 1
ATOM 783 C C . LEU A 1 98 ? 5.879 -11.826 6.059 1.00 95.25 98 LEU A C 1
ATOM 785 O O . LEU A 1 98 ? 5.861 -12.279 7.202 1.00 95.25 98 LEU A O 1
ATOM 789 N N . ALA A 1 99 ? 5.833 -10.515 5.817 1.00 97.12 99 ALA A N 1
ATOM 790 C CA . ALA A 1 99 ? 5.777 -9.517 6.878 1.00 97.12 99 ALA A CA 1
ATOM 791 C C . ALA A 1 99 ? 4.500 -9.605 7.732 1.00 97.12 99 ALA A C 1
ATOM 793 O O . ALA A 1 99 ? 4.573 -9.439 8.948 1.00 97.12 99 ALA A O 1
ATOM 794 N N . ALA A 1 100 ? 3.345 -9.887 7.124 1.00 97.06 100 ALA A N 1
ATOM 795 C CA . ALA A 1 100 ? 2.070 -10.040 7.820 1.00 97.06 100 ALA A CA 1
ATOM 796 C C . ALA A 1 100 ? 2.089 -11.257 8.751 1.00 97.06 100 ALA A C 1
ATOM 798 O O . ALA A 1 100 ? 1.728 -11.133 9.920 1.00 97.06 100 ALA A O 1
ATOM 799 N N . LYS A 1 101 ? 2.624 -12.394 8.282 1.00 96.88 101 LYS A N 1
ATOM 800 C CA . LYS A 1 101 ? 2.825 -13.595 9.105 1.00 96.88 101 LYS A CA 1
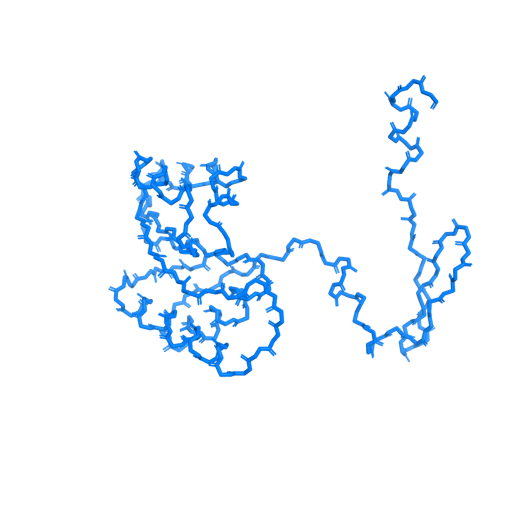ATOM 801 C C . LYS A 1 101 ? 3.714 -13.308 10.316 1.00 96.88 101 LYS A C 1
ATOM 803 O O . LYS A 1 101 ? 3.377 -13.711 11.422 1.00 96.88 101 LYS A O 1
ATOM 808 N N . LEU A 1 102 ? 4.817 -12.582 10.119 1.00 96.94 102 LEU A N 1
ATOM 809 C CA . LEU A 1 102 ? 5.709 -12.177 11.213 1.00 96.94 102 LEU A CA 1
ATOM 810 C C . LEU A 1 102 ? 5.038 -11.200 12.191 1.00 96.94 102 LEU A C 1
ATOM 812 O O . LEU A 1 102 ? 5.340 -11.214 13.380 1.00 96.94 102 LEU A O 1
ATOM 816 N N . ALA A 1 103 ? 4.141 -10.343 11.701 1.00 96.75 103 ALA A N 1
ATOM 817 C CA . ALA A 1 103 ? 3.436 -9.351 12.509 1.00 96.75 103 ALA A CA 1
ATOM 818 C C . ALA A 1 103 ? 2.158 -9.883 13.186 1.00 96.75 103 ALA A C 1
ATOM 820 O O . ALA A 1 103 ? 1.595 -9.165 14.012 1.00 96.75 103 ALA A O 1
ATOM 821 N N . GLY A 1 104 ? 1.711 -11.103 12.861 1.00 96.50 104 GLY A N 1
ATOM 822 C CA . GLY A 1 104 ? 0.449 -11.670 13.350 1.00 96.50 104 GLY A CA 1
ATOM 823 C C . GLY A 1 104 ? -0.798 -11.063 12.695 1.00 96.50 104 GLY A C 1
ATOM 824 O O . GLY A 1 104 ? -1.840 -10.982 13.333 1.00 96.50 104 GLY A O 1
ATOM 825 N N . VAL A 1 105 ? -0.688 -10.603 11.447 1.00 97.56 105 VAL A N 1
ATOM 826 C CA . VAL A 1 105 ? -1.762 -9.944 10.684 1.00 97.56 105 VAL A CA 1
ATOM 827 C C . VAL A 1 105 ? -2.322 -10.904 9.634 1.00 97.56 105 VAL A C 1
ATOM 829 O O . VAL A 1 105 ? -1.554 -11.560 8.926 1.00 97.56 105 VAL A O 1
ATOM 832 N N . ALA A 1 106 ? -3.648 -10.959 9.480 1.00 96.06 106 ALA A N 1
ATOM 833 C CA . ALA A 1 106 ? -4.277 -11.752 8.425 1.00 96.06 106 ALA A CA 1
ATOM 834 C C . ALA A 1 106 ? -3.957 -11.166 7.037 1.00 96.06 106 ALA A C 1
ATOM 836 O O . ALA A 1 106 ? -4.089 -9.964 6.819 1.00 96.06 106 ALA A O 1
ATOM 837 N N . ALA A 1 107 ? -3.557 -12.001 6.077 1.00 95.25 107 ALA A N 1
ATOM 838 C CA . ALA A 1 107 ? -3.219 -11.565 4.722 1.00 95.25 107 ALA A CA 1
ATOM 839 C C . ALA A 1 107 ? -4.110 -12.252 3.683 1.00 95.25 107 ALA A C 1
ATOM 841 O O . ALA A 1 107 ? -4.262 -13.472 3.698 1.00 95.25 107 ALA A O 1
ATOM 842 N N . ILE A 1 108 ? -4.665 -11.465 2.761 1.00 94.06 108 ILE A N 1
ATOM 843 C CA . ILE A 1 108 ? -5.452 -11.944 1.623 1.00 94.06 108 ILE A CA 1
ATOM 844 C C . ILE A 1 108 ? -4.737 -11.510 0.348 1.00 94.06 108 ILE A C 1
ATOM 846 O O . ILE A 1 108 ? -4.640 -10.320 0.049 1.00 94.06 108 ILE A O 1
ATOM 850 N N . ASN A 1 109 ? -4.252 -12.486 -0.413 1.00 90.38 109 ASN A N 1
ATOM 851 C CA . ASN A 1 109 ? -3.509 -12.245 -1.643 1.00 90.38 109 ASN A CA 1
ATOM 852 C C . ASN A 1 109 ? -4.438 -12.300 -2.844 1.00 90.38 109 ASN A C 1
ATOM 854 O O . ASN A 1 109 ? -5.116 -13.299 -3.074 1.00 90.38 109 ASN A O 1
ATOM 858 N N . ASN A 1 110 ? -4.425 -11.247 -3.650 1.00 85.69 110 ASN A N 1
ATOM 859 C CA . ASN A 1 110 ? -5.190 -11.187 -4.878 1.00 85.69 110 ASN A CA 1
ATOM 860 C C . ASN A 1 110 ? -4.232 -11.204 -6.074 1.00 85.69 110 ASN A C 1
ATOM 862 O O . ASN A 1 110 ? -3.422 -10.293 -6.295 1.00 85.69 110 ASN A O 1
ATOM 866 N N . VAL A 1 111 ? -4.305 -12.296 -6.831 1.00 76.38 111 VAL A N 1
ATOM 867 C CA . VAL A 1 111 ? -3.515 -12.520 -8.038 1.00 76.38 111 VAL A CA 1
ATOM 868 C C . VAL A 1 111 ? -4.422 -12.274 -9.237 1.00 76.38 111 VAL A C 1
ATOM 870 O O . VAL A 1 111 ? -5.273 -13.092 -9.572 1.00 76.38 111 VAL A O 1
ATOM 873 N N . SER A 1 112 ? -4.226 -11.136 -9.898 1.00 62.53 112 SER A N 1
ATOM 874 C CA . SER A 1 112 ? -4.851 -10.846 -11.191 1.00 62.53 112 SER A CA 1
ATOM 875 C C . SER A 1 112 ? -3.889 -11.253 -12.307 1.00 62.53 112 SER A C 1
ATOM 877 O O . SER A 1 112 ? -2.703 -10.939 -12.248 1.00 62.53 112 SER A O 1
ATOM 879 N N . GLY A 1 113 ? -4.381 -11.983 -13.314 1.00 55.16 113 GLY A N 1
ATOM 880 C CA . GLY A 1 113 ? -3.562 -12.391 -14.463 1.00 55.16 113 GLY A CA 1
ATOM 881 C C . GLY A 1 113 ? -2.694 -13.637 -14.240 1.00 55.16 113 GLY A C 1
ATOM 882 O O . GLY A 1 113 ? -1.539 -13.661 -14.658 1.00 55.16 113 GLY A O 1
ATOM 883 N N . LEU A 1 114 ? -3.257 -14.697 -13.644 1.00 49.06 114 LEU A N 1
ATOM 884 C CA . LEU A 1 114 ? -2.627 -16.024 -13.491 1.00 49.06 114 LEU A CA 1
ATOM 885 C C . LEU A 1 114 ? -1.998 -16.594 -14.786 1.00 49.06 114 LEU A C 1
ATOM 887 O O . LEU A 1 114 ? -1.116 -17.443 -14.702 1.00 49.06 114 LEU A O 1
ATOM 891 N N . GLY A 1 115 ? -2.366 -16.088 -15.968 1.00 44.06 115 GLY A N 1
ATOM 892 C CA . GLY A 1 115 ? -1.825 -16.518 -17.259 1.00 44.06 115 GLY A CA 1
ATOM 893 C C . GLY A 1 115 ? -0.297 -16.483 -17.372 1.00 44.06 115 GLY A C 1
ATOM 894 O O . GLY A 1 115 ? 0.258 -17.380 -17.985 1.00 44.06 115 GLY A O 1
ATOM 895 N N . THR A 1 116 ? 0.414 -15.527 -16.764 1.00 42.22 116 THR A N 1
ATOM 896 C CA . THR A 1 116 ? 1.876 -15.398 -16.969 1.00 42.22 116 THR A CA 1
ATOM 897 C C . THR A 1 116 ? 2.719 -16.058 -15.877 1.00 42.22 116 THR A C 1
ATOM 899 O O . THR A 1 116 ? 3.832 -16.487 -16.152 1.00 42.22 116 THR A O 1
ATOM 902 N N . VAL A 1 117 ? 2.200 -16.176 -14.648 1.00 42.12 117 VAL A N 1
ATOM 903 C CA . VAL A 1 117 ? 2.888 -16.884 -13.546 1.00 42.12 117 VAL A CA 1
ATOM 904 C C . VAL A 1 117 ? 2.695 -18.401 -13.661 1.00 42.12 117 VAL A C 1
ATOM 906 O O . VAL A 1 117 ? 3.596 -19.150 -13.291 1.00 42.12 117 VAL A O 1
ATOM 909 N N . PHE A 1 118 ? 1.583 -18.869 -14.250 1.00 40.69 118 PHE A N 1
ATOM 910 C CA . PHE A 1 118 ? 1.457 -20.272 -14.671 1.00 40.69 118 PHE A CA 1
ATOM 911 C C . PHE A 1 118 ? 2.282 -20.606 -15.917 1.00 40.69 118 PHE A C 1
ATOM 913 O O . PHE A 1 118 ? 2.678 -21.757 -16.073 1.00 40.69 118 PHE A O 1
ATOM 920 N N . ILE A 1 119 ? 2.658 -19.618 -16.742 1.00 46.50 119 ILE A N 1
ATOM 921 C CA . ILE A 1 119 ? 3.762 -19.760 -17.711 1.00 46.50 119 ILE A CA 1
ATOM 922 C C . ILE A 1 119 ? 5.088 -19.598 -16.951 1.00 46.50 119 ILE A C 1
ATOM 924 O O . ILE A 1 119 ? 5.953 -18.775 -17.245 1.00 46.50 119 ILE A O 1
ATOM 928 N N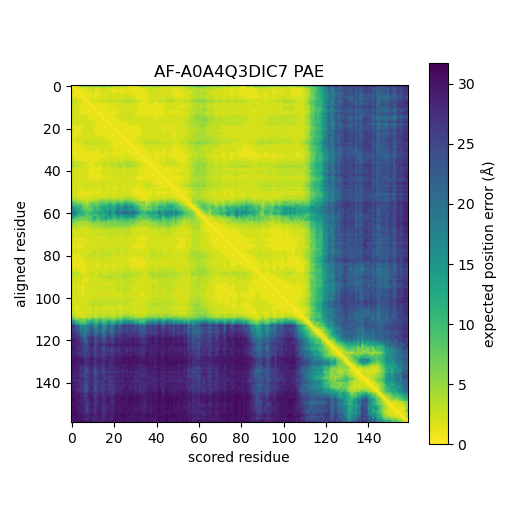 . ASN A 1 120 ? 5.250 -20.400 -15.907 1.00 39.09 120 ASN A N 1
ATOM 929 C CA . ASN A 1 120 ? 6.541 -20.625 -15.306 1.00 39.09 120 ASN A CA 1
ATOM 930 C C . ASN A 1 120 ? 7.347 -21.408 -16.351 1.00 39.09 120 ASN A C 1
ATOM 932 O O . ASN A 1 120 ? 6.986 -22.535 -16.690 1.00 39.09 120 ASN A O 1
ATOM 936 N N . LYS A 1 121 ? 8.427 -20.831 -16.893 1.00 46.75 121 LYS A N 1
ATOM 937 C CA . LYS A 1 121 ? 9.307 -21.531 -17.855 1.00 46.75 121 LYS A CA 1
ATOM 938 C C . LYS A 1 121 ? 9.864 -22.851 -17.294 1.00 46.75 121 LYS A C 1
ATOM 940 O O . LYS A 1 121 ? 10.289 -23.695 -18.068 1.00 46.75 121 LYS A O 1
ATOM 945 N N . ASN A 1 122 ? 9.797 -23.044 -15.975 1.00 47.72 122 ASN A N 1
ATOM 946 C CA . ASN A 1 122 ? 10.178 -24.276 -15.288 1.00 47.72 122 ASN A CA 1
ATOM 947 C C . ASN A 1 122 ? 9.101 -25.374 -15.302 1.00 47.72 122 ASN A C 1
ATOM 949 O O . ASN A 1 122 ? 9.391 -26.470 -14.858 1.00 47.72 122 ASN A O 1
ATOM 953 N N . LEU A 1 123 ? 7.873 -25.106 -15.757 1.00 44.56 123 LEU A N 1
ATOM 954 C CA . LEU A 1 123 ? 6.814 -26.118 -15.914 1.00 44.56 123 LEU A CA 1
ATOM 955 C C . LEU A 1 123 ? 6.479 -26.389 -17.381 1.00 44.56 123 LEU A C 1
ATOM 957 O O . LEU A 1 123 ? 5.849 -27.397 -17.688 1.00 44.56 123 LEU A O 1
ATOM 961 N N . VAL A 1 124 ? 6.905 -25.502 -18.281 1.00 45.44 124 VAL A N 1
ATOM 962 C CA . VAL A 1 124 ? 6.668 -25.611 -19.718 1.00 45.44 124 VAL A CA 1
ATOM 963 C C . VAL A 1 124 ? 7.878 -26.260 -20.370 1.00 45.44 124 VAL A C 1
ATOM 965 O O . VAL A 1 124 ? 8.928 -25.640 -20.516 1.00 45.44 124 VAL A O 1
ATOM 968 N N . LYS A 1 125 ? 7.714 -27.509 -20.801 1.00 54.81 125 LYS A N 1
ATOM 969 C CA . LYS A 1 125 ? 8.746 -28.275 -21.511 1.00 54.81 125 LYS A CA 1
ATOM 970 C C . LYS A 1 125 ? 9.015 -27.679 -22.892 1.00 54.81 125 LYS A C 1
ATOM 972 O O . LYS A 1 125 ? 10.156 -27.607 -23.338 1.00 54.81 125 LYS A O 1
ATOM 977 N N . LYS A 1 126 ? 7.951 -27.251 -23.580 1.00 51.06 126 LYS A N 1
ATOM 978 C CA . LYS A 1 126 ? 8.013 -26.677 -24.927 1.00 51.06 126 LYS A CA 1
ATOM 979 C C . LYS A 1 126 ? 6.743 -25.880 -25.216 1.00 51.06 126 LYS A C 1
ATOM 981 O O . LYS A 1 126 ? 5.641 -26.348 -24.939 1.00 51.06 126 LYS A O 1
ATOM 986 N N . TYR A 1 127 ? 6.905 -24.697 -25.801 1.00 50.59 127 TYR A N 1
ATOM 987 C CA . TYR A 1 127 ? 5.811 -23.950 -26.419 1.00 50.59 127 TYR A CA 1
ATOM 988 C C . TYR A 1 127 ? 5.864 -24.175 -27.928 1.00 50.59 127 TYR A C 1
ATOM 990 O O . TYR A 1 127 ? 6.898 -23.922 -28.552 1.00 50.59 127 TYR A O 1
ATOM 998 N N . ILE A 1 128 ? 4.772 -24.662 -28.513 1.00 57.81 128 ILE A N 1
ATOM 999 C CA . ILE A 1 128 ? 4.678 -24.901 -29.955 1.00 57.81 128 ILE A CA 1
ATOM 1000 C C . ILE A 1 128 ? 3.821 -23.790 -30.557 1.00 57.81 128 ILE A C 1
ATOM 1002 O O . ILE A 1 128 ? 2.635 -23.651 -30.255 1.00 57.81 128 ILE A O 1
ATOM 1006 N N . LYS A 1 129 ? 4.441 -22.965 -31.403 1.00 43.97 129 LYS A N 1
ATOM 1007 C CA . LYS A 1 129 ? 3.778 -21.843 -32.067 1.00 43.97 129 LYS A CA 1
ATOM 1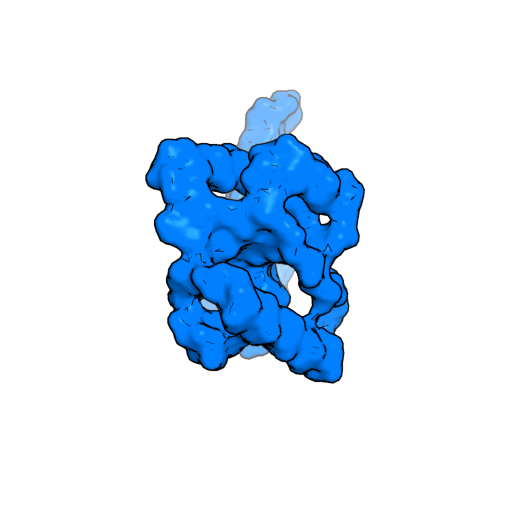008 C C . LYS A 1 129 ? 2.988 -22.367 -33.275 1.00 43.97 129 LYS A C 1
ATOM 1010 O O . LYS A 1 129 ? 3.549 -22.516 -34.351 1.00 43.97 129 LYS A O 1
ATOM 1015 N N . GLY A 1 130 ? 1.704 -22.650 -33.066 1.00 55.09 130 GLY A N 1
ATOM 1016 C CA . GLY A 1 130 ? 0.699 -22.932 -34.102 1.00 55.09 130 GLY A CA 1
ATOM 1017 C C . GLY A 1 130 ? -0.546 -22.053 -33.922 1.00 55.09 130 GLY A C 1
ATOM 1018 O O . GLY A 1 130 ? -0.592 -21.251 -32.987 1.00 55.09 130 GLY A O 1
ATOM 1019 N N . GLU A 1 131 ? -1.553 -22.202 -34.788 1.00 43.66 131 GLU A N 1
ATOM 1020 C CA . GLU A 1 131 ? -2.760 -21.347 -34.867 1.00 43.66 131 GLU A CA 1
ATOM 1021 C C . GLU A 1 131 ? -3.605 -21.268 -33.575 1.00 43.66 131 GLU A C 1
ATOM 1023 O O . GLU A 1 131 ? -4.423 -20.360 -33.436 1.00 43.66 131 GLU A O 1
ATOM 1028 N N . GLY A 1 132 ? -3.340 -22.125 -32.582 1.00 57.56 132 GLY A N 1
ATOM 1029 C CA . GLY A 1 132 ? -3.966 -22.102 -31.254 1.00 57.56 132 GLY A CA 1
ATOM 1030 C C . GLY A 1 132 ? -3.008 -22.118 -30.057 1.00 57.56 132 GLY A C 1
ATOM 1031 O O . GLY A 1 132 ? -3.497 -22.143 -28.941 1.00 57.56 132 GLY A O 1
ATOM 1032 N N . GLY A 1 133 ? -1.681 -22.091 -30.266 1.00 60.22 133 GLY A N 1
ATOM 1033 C CA . GLY A 1 133 ? -0.647 -22.115 -29.214 1.00 60.22 133 GLY A CA 1
ATOM 1034 C C . GLY A 1 133 ? -0.805 -23.226 -28.159 1.00 60.22 133 GLY A C 1
ATOM 1035 O O . GLY A 1 133 ? -1.572 -23.091 -27.214 1.00 60.22 133 GLY A O 1
ATOM 1036 N N . GLN A 1 134 ? -0.016 -24.295 -28.249 1.00 64.75 134 GLN A N 1
ATOM 1037 C CA . GLN A 1 134 ? -0.052 -25.383 -27.261 1.00 64.75 134 GLN A CA 1
ATOM 1038 C C . GLN A 1 134 ? 1.066 -25.246 -26.229 1.00 64.75 134 GLN A C 1
ATOM 1040 O O . GLN A 1 134 ? 2.213 -24.924 -26.567 1.00 64.75 134 GLN A O 1
ATOM 1045 N N . VAL A 1 135 ? 0.736 -25.524 -24.966 1.00 63.00 135 VAL A N 1
ATOM 1046 C CA . VAL A 1 135 ? 1.701 -25.617 -23.866 1.00 63.00 135 VAL A CA 1
ATOM 1047 C C . VAL A 1 135 ? 1.795 -27.069 -23.421 1.00 63.00 135 VAL A C 1
ATOM 1049 O O . VAL A 1 135 ? 0.808 -27.657 -22.987 1.00 63.00 135 VAL A O 1
ATOM 1052 N N . VAL A 1 136 ? 2.999 -27.636 -23.511 1.00 64.88 136 VAL A N 1
ATOM 1053 C CA . VAL A 1 136 ? 3.302 -28.958 -22.954 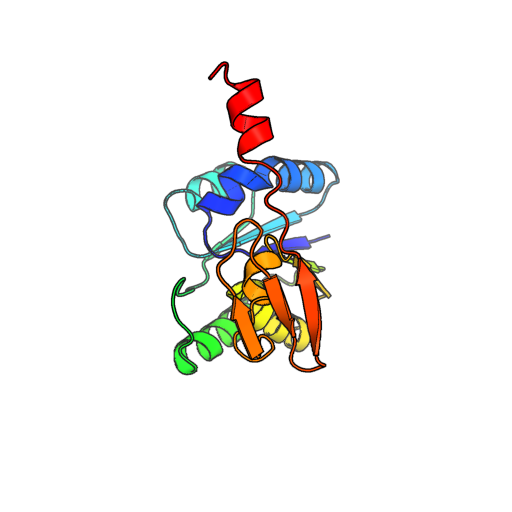1.00 64.88 136 VAL A CA 1
ATOM 1054 C C . VAL A 1 136 ? 3.889 -28.776 -21.560 1.00 64.88 136 VAL A C 1
ATOM 1056 O O . VAL A 1 136 ? 4.944 -28.151 -21.397 1.00 64.88 136 VAL A O 1
ATOM 1059 N N . MET A 1 137 ? 3.198 -29.316 -20.564 1.00 59.78 137 MET A N 1
ATOM 1060 C CA . MET A 1 137 ? 3.607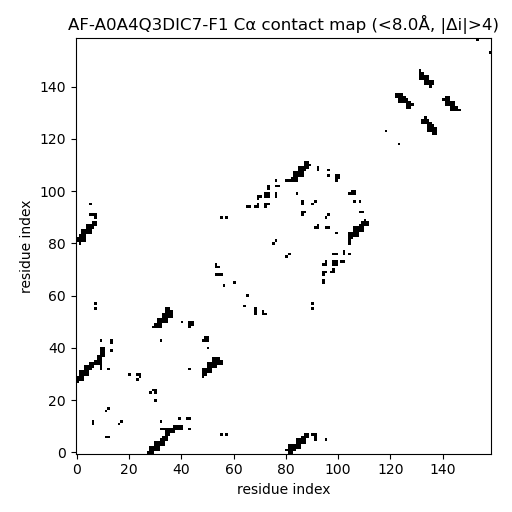 -29.314 -19.164 1.00 59.78 137 MET A CA 1
ATOM 1061 C C . MET A 1 137 ? 4.683 -30.387 -18.907 1.00 59.78 137 MET A C 1
ATOM 1063 O O . MET A 1 137 ? 4.823 -31.343 -19.668 1.00 59.78 137 MET A O 1
ATOM 1067 N N . MET A 1 138 ? 5.457 -30.258 -17.826 1.00 49.19 138 MET A N 1
ATOM 1068 C CA . MET A 1 138 ? 6.509 -31.226 -17.456 1.00 49.19 138 MET A CA 1
ATOM 1069 C C . MET A 1 138 ? 6.006 -32.645 -17.162 1.00 49.19 138 MET A C 1
ATOM 1071 O O . MET A 1 138 ? 6.773 -33.592 -17.282 1.00 49.19 138 MET A O 1
ATOM 1075 N N . ASN A 1 139 ? 4.734 -32.795 -16.800 1.00 59.41 139 ASN A N 1
ATOM 1076 C CA . ASN A 1 139 ? 4.063 -34.080 -16.593 1.00 59.41 139 ASN A CA 1
ATOM 1077 C C . ASN A 1 139 ? 3.452 -34.648 -17.895 1.00 59.41 139 ASN A C 1
ATOM 1079 O O . ASN A 1 139 ? 2.518 -35.442 -17.836 1.00 59.41 139 ASN A O 1
ATOM 1083 N N . ASP A 1 140 ? 3.905 -34.15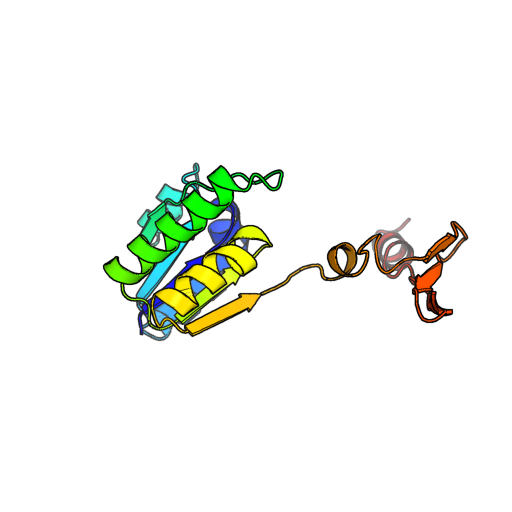4 -19.051 1.00 62.31 140 ASP A N 1
ATOM 1084 C CA . ASP A 1 140 ? 3.431 -34.484 -20.401 1.00 62.31 140 ASP A CA 1
ATOM 1085 C C . ASP A 1 140 ? 1.943 -34.174 -20.669 1.00 62.31 140 ASP A C 1
ATOM 1087 O O . ASP A 1 140 ? 1.391 -34.555 -21.699 1.00 62.31 140 ASP A O 1
ATOM 1091 N N . THR A 1 141 ? 1.288 -33.398 -19.796 1.00 56.97 141 THR A N 1
ATOM 1092 C CA . THR A 1 141 ? -0.048 -32.854 -20.074 1.00 56.97 141 THR A CA 1
ATOM 1093 C C . THR A 1 141 ? 0.035 -31.745 -21.123 1.00 56.97 141 THR A C 1
ATOM 1095 O O . THR A 1 141 ? 0.825 -30.808 -20.990 1.00 56.97 141 THR A O 1
ATOM 1098 N N . VAL A 1 142 ? -0.811 -31.821 -22.150 1.00 61.22 142 VAL A N 1
ATOM 1099 C CA . VAL A 1 142 ? -0.928 -30.794 -23.194 1.00 61.22 142 VAL A CA 1
ATOM 1100 C C . VAL A 1 142 ? -2.142 -29.919 -22.904 1.00 61.22 142 VAL A C 1
ATOM 1102 O O . VAL A 1 142 ? -3.246 -30.425 -22.720 1.00 61.22 142 VAL A O 1
ATOM 1105 N N . LEU A 1 143 ? -1.933 -28.605 -22.856 1.00 53.03 143 LEU A N 1
ATOM 1106 C CA . LEU A 1 143 ? -2.989 -27.614 -22.675 1.00 53.03 143 LEU A CA 1
ATOM 1107 C C . LEU A 1 143 ? -3.095 -26.737 -23.926 1.00 53.03 143 LEU A C 1
ATOM 1109 O O . LEU A 1 143 ? -2.111 -26.113 -24.338 1.00 53.03 143 LEU A O 1
ATOM 1113 N N . ASP A 1 144 ? -4.295 -26.665 -24.502 1.00 57.19 144 ASP A N 1
ATOM 1114 C CA . ASP A 1 144 ? -4.617 -25.720 -25.572 1.00 57.19 144 ASP A CA 1
ATOM 1115 C C . ASP A 1 144 ? -4.831 -24.317 -24.991 1.00 57.19 144 ASP A C 1
ATOM 1117 O O . ASP A 1 144 ? -5.723 -24.084 -24.168 1.00 57.19 144 ASP A O 1
ATOM 1121 N N . VAL A 1 145 ? -4.030 -23.349 -25.439 1.00 56.97 145 VAL A N 1
ATOM 1122 C CA . VAL A 1 145 ? -4.157 -21.948 -25.024 1.00 56.97 145 VAL A CA 1
ATOM 1123 C C . VAL A 1 145 ? -5.084 -21.227 -26.000 1.00 56.97 145 VAL A C 1
ATOM 1125 O O . VAL A 1 145 ? -4.659 -20.454 -26.854 1.00 56.97 145 VAL A O 1
ATOM 1128 N N . SER A 1 146 ? -6.391 -21.476 -25.879 1.00 51.62 146 SER A N 1
ATOM 1129 C CA . SER A 1 146 ? -7.391 -20.874 -26.770 1.00 51.62 146 SER A CA 1
ATOM 1130 C C . SER A 1 146 ? -7.300 -19.336 -26.771 1.00 51.62 146 SER A C 1
ATOM 1132 O O . SER A 1 146 ? -7.487 -18.683 -25.736 1.00 51.62 146 SER A O 1
ATOM 1134 N N . ARG A 1 147 ? -7.108 -18.740 -27.955 1.00 52.50 147 ARG A N 1
ATOM 1135 C CA . ARG A 1 147 ? -7.400 -17.322 -28.210 1.00 52.50 147 ARG A CA 1
ATOM 1136 C C . ARG A 1 147 ? -8.916 -17.092 -28.143 1.00 52.50 147 ARG A C 1
ATOM 1138 O O . ARG A 1 147 ? -9.599 -17.105 -29.155 1.00 52.50 147 ARG A O 1
ATOM 1145 N N . ARG A 1 148 ? -9.445 -16.793 -26.961 1.00 53.06 148 ARG A N 1
ATOM 1146 C CA . ARG A 1 148 ? -10.696 -16.025 -26.805 1.00 53.06 148 ARG A CA 1
ATOM 1147 C C . ARG A 1 148 ? -10.286 -14.731 -26.108 1.00 53.06 148 ARG A C 1
ATOM 1149 O O . ARG A 1 148 ? -9.923 -14.768 -24.941 1.00 53.06 148 ARG A O 1
ATOM 1156 N N . LYS A 1 149 ? -10.167 -13.566 -26.749 1.00 52.19 149 LYS A N 1
ATOM 1157 C CA . LYS A 1 149 ? -11.199 -12.813 -27.477 1.00 52.19 149 LYS A CA 1
ATOM 1158 C C . LYS A 1 149 ? -10.536 -11.784 -28.418 1.00 52.19 149 LYS A C 1
ATOM 1160 O O . LYS A 1 149 ? -10.461 -10.607 -28.070 1.00 52.19 149 LYS A O 1
ATOM 1165 N N . LYS A 1 150 ? -9.985 -12.193 -29.565 1.00 46.41 150 LYS A N 1
ATOM 1166 C CA . LYS A 1 150 ? -9.560 -11.212 -30.589 1.00 46.41 150 LYS A CA 1
ATOM 1167 C C . LYS A 1 150 ? -10.593 -11.124 -31.705 1.00 46.41 150 LYS A C 1
ATOM 1169 O O . LYS A 1 150 ? -11.040 -10.029 -32.015 1.00 46.41 150 LYS A O 1
ATOM 1174 N N . ASP A 1 151 ? -11.068 -12.266 -32.182 1.00 48.22 151 ASP A N 1
ATOM 1175 C CA . ASP A 1 151 ? -12.014 -12.306 -33.301 1.00 48.22 151 ASP A CA 1
ATOM 1176 C C . ASP A 1 151 ? -13.430 -11.883 -32.877 1.00 48.22 151 ASP A C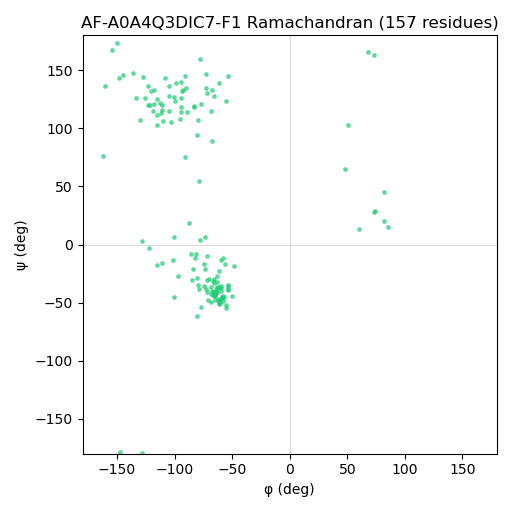 1
ATOM 1178 O O . ASP A 1 151 ? -14.084 -11.136 -33.598 1.00 48.22 151 ASP A O 1
ATOM 1182 N N . ASP A 1 152 ? -13.852 -12.223 -31.652 1.00 49.66 152 ASP A N 1
ATOM 1183 C CA . ASP A 1 152 ? -15.110 -11.722 -31.068 1.00 49.66 152 ASP A CA 1
ATOM 1184 C C . ASP A 1 152 ? -15.081 -10.201 -30.825 1.00 49.66 152 ASP A C 1
ATOM 1186 O O . ASP A 1 152 ? -16.112 -9.536 -30.890 1.00 49.66 152 ASP A O 1
ATOM 1190 N N . PHE A 1 153 ? -13.896 -9.637 -30.557 1.00 45.12 153 PHE A N 1
ATOM 1191 C CA . PHE A 1 153 ? -13.709 -8.199 -30.342 1.00 45.12 153 PHE A CA 1
ATOM 1192 C C . PHE A 1 153 ? -13.685 -7.425 -31.667 1.00 45.12 153 PHE A C 1
ATOM 1194 O O . PHE A 1 153 ? -14.268 -6.349 -31.751 1.00 45.12 153 PHE A O 1
ATOM 1201 N N . MET A 1 154 ? -13.070 -7.987 -32.714 1.00 50.06 154 MET A N 1
ATOM 1202 C CA . MET A 1 154 ? -13.079 -7.401 -34.061 1.00 50.06 154 MET A CA 1
ATOM 1203 C C . MET A 1 154 ? -14.483 -7.448 -34.683 1.00 50.06 154 MET A C 1
ATOM 1205 O O . MET A 1 154 ? -14.970 -6.420 -35.146 1.00 50.06 154 MET A O 1
ATOM 1209 N N . LYS A 1 155 ? -15.205 -8.572 -34.535 1.00 50.72 155 LYS A N 1
ATOM 1210 C CA . LYS A 1 155 ? -16.615 -8.684 -34.953 1.00 50.72 155 LYS A CA 1
ATOM 1211 C C . LYS A 1 155 ? -17.539 -7.686 -34.252 1.00 50.72 155 LYS A C 1
ATOM 1213 O O . LYS A 1 155 ? -18.467 -7.186 -34.878 1.00 50.72 155 LYS A O 1
ATOM 1218 N N . ALA A 1 156 ? -17.296 -7.379 -32.977 1.00 41.75 156 ALA A N 1
ATOM 1219 C CA . ALA A 1 156 ? -18.071 -6.379 -32.237 1.00 41.75 156 ALA A CA 1
ATOM 1220 C C . ALA A 1 156 ? -17.739 -4.925 -32.635 1.00 41.75 156 ALA A C 1
ATOM 1222 O O . ALA A 1 156 ? -18.520 -4.024 -32.343 1.00 41.75 156 ALA A O 1
ATOM 1223 N N . MET A 1 157 ? -16.602 -4.695 -33.301 1.00 38.66 157 MET A N 1
ATOM 1224 C CA . MET A 1 157 ? -16.111 -3.379 -33.735 1.00 38.66 157 MET A CA 1
ATOM 1225 C C . MET A 1 157 ? -16.377 -3.088 -35.224 1.00 38.66 157 MET A C 1
ATOM 1227 O O . MET A 1 157 ? -15.938 -2.055 -35.722 1.00 38.66 157 MET A O 1
ATOM 1231 N N . GLY A 1 158 ? -17.110 -3.956 -35.932 1.00 42.81 158 GLY A N 1
ATOM 1232 C CA . GLY A 1 158 ? -17.562 -3.687 -37.302 1.00 42.81 158 GLY A CA 1
ATOM 1233 C C . GLY A 1 158 ? -16.473 -3.753 -38.378 1.00 42.81 158 GLY A C 1
ATOM 1234 O O . GLY A 1 158 ? -16.608 -3.090 -39.406 1.00 42.81 158 GLY A O 1
ATOM 1235 N N . HIS A 1 159 ? -15.425 -4.554 -38.162 1.00 43.84 159 HIS A N 1
ATOM 1236 C CA . HIS A 1 159 ? -14.455 -4.942 -39.190 1.00 43.84 159 HIS A CA 1
ATOM 1237 C C . HIS A 1 159 ? -14.316 -6.462 -39.265 1.00 43.84 159 HIS A C 1
ATOM 1239 O O . HIS A 1 159 ? -14.138 -7.095 -38.197 1.00 43.84 159 HIS A O 1
#

Nearest PDB structures (foldseek):
  8dqd-assembly1_A  TM=9.068E-01  e=3.625E-09  Campylobacter concisus
  8dvw-assembly1_A  TM=9.031E-01  e=3.187E-09  Campylobacter concisus
  8dvz-assembly1_A  TM=8.969E-01  e=6.897E-09  Campylobacter concisus
  7d1i-assembly1_B-2  TM=7.777E-01  e=1.553E-05  Acinetobacter baumannii
  7mi0-assembly1_A  TM=7.260E-01  e=4.942E-05  Rickettsia africae ESF-5

Sequence (159 aa):
MRIAISINTAWNIYNFRMNLLKALQADGHEIICIAPEDAYAGKLRAAGFGFYAVQMQNKGTNPVTDLALVRQYYKLFRQIRPDVVLQYTIKPNIYGTLAAKLAGVAAINNVSGLGTVFINKNLVKKYIKGEGGQVVMMNDTVLDVSRRKKDDFMKAMGH

Solvent-accessible surface area (backbone atoms only — not comparable to full-atom values): 8886 Å² total; per-residue (Å²): 97,36,41,31,40,30,34,84,38,25,54,54,45,63,75,76,34,47,68,59,55,51,50,47,39,73,73,65,30,48,50,32,41,33,19,30,80,48,93,36,41,62,55,42,42,74,71,73,32,48,74,46,71,42,82,71,74,96,67,83,87,49,73,68,62,50,51,50,36,22,52,50,41,27,55,47,44,64,70,72,57,41,60,33,36,41,21,27,55,71,64,34,40,54,34,41,41,54,17,25,61,76,56,75,29,47,68,46,71,47,81,82,69,60,73,59,70,71,58,33,74,91,43,44,73,46,78,48,92,56,103,48,36,41,39,31,33,72,86,72,48,75,44,78,51,70,85,79,68,58,68,67,50,37,60,75,68,78,99

Secondary structure (DSSP, 8-state):
-EEEEE-S-HHHIIIIIHHHHHHHHHTT-EEEEEE---TTHHHHHHTT-EEEE----SSS--HHHHHHHHHHHHHHHHHH--SEEEEESHHIIIIIHHHHHHHT-EEEEE---HHHHS--TTTEEEEE-STT-EEEETTS-EEE----SSHHHHHHTT-

Radius of gyration: 19.46 Å; Cα contacts (8 Å, |Δi|>4): 250; chains: 1; bounding box: 38×48×53 Å

pLDDT: mean 80.78, std 20.69, range [38.66, 98.44]